Protein AF-A0A2V7CEQ8-F1 (afdb_monomer_lite)

Secondary structure (DSSP, 8-state):
-----PPPHHHHHHHHHHHHHHHHHHHTT-------TTGGGG-TTTTT-HHHHT--

Foldseek 3Di:
DDDDDDDDPVNVVVVVVVVVVVVVCVVVVVPQDDDDPCRLVPDPCLVPHPVNVPDD

Structure (mmCIF, N/CA/C/O backbone):
data_AF-A0A2V7CEQ8-F1
#
_entry.id   AF-A0A2V7CEQ8-F1
#
loop_
_atom_site.group_PDB
_atom_site.id
_atom_site.type_symbol
_atom_site.label_atom_id
_atom_site.label_alt_id
_atom_site.label_comp_id
_atom_site.label_asym_id
_atom_site.label_entity_id
_atom_site.label_seq_id
_atom_site.pdbx_PDB_ins_code
_atom_site.Cartn_x
_atom_site.Cartn_y
_atom_site.Cartn_z
_atom_site.occupancy
_atom_site.B_iso_or_equiv
_atom_site.auth_seq_id
_atom_site.auth_comp_id
_atom_site.auth_asym_id
_atom_site.auth_atom_id
_atom_site.pdbx_PDB_model_num
ATOM 1 N N . MET A 1 1 ? -6.984 -8.696 -24.828 1.00 52.16 1 MET A N 1
ATOM 2 C CA . MET A 1 1 ? -5.680 -8.095 -25.186 1.00 52.16 1 MET A CA 1
ATOM 3 C C . MET A 1 1 ? -4.757 -8.266 -23.991 1.00 52.16 1 MET A C 1
ATOM 5 O O . MET A 1 1 ? -5.194 -7.962 -22.891 1.00 52.16 1 MET A O 1
ATOM 9 N N . VAL A 1 2 ? -3.546 -8.798 -24.173 1.00 79.31 2 VAL A N 1
ATOM 10 C CA . VAL A 1 2 ? -2.556 -8.952 -23.089 1.00 79.31 2 VAL A CA 1
ATOM 11 C C . VAL A 1 2 ? -1.325 -8.134 -23.472 1.00 79.31 2 VAL A C 1
ATOM 13 O O . VAL A 1 2 ? -0.735 -8.388 -24.520 1.00 79.31 2 VAL A O 1
ATOM 16 N N . GLY A 1 3 ? -0.986 -7.123 -22.668 1.00 86.94 3 GLY A N 1
ATOM 17 C CA . GLY A 1 3 ? 0.251 -6.356 -22.824 1.00 86.94 3 GLY A CA 1
ATOM 18 C C . GLY A 1 3 ? 1.454 -7.144 -22.303 1.00 86.94 3 GLY A C 1
ATOM 19 O O . GLY A 1 3 ? 1.305 -7.997 -21.428 1.00 86.94 3 GLY A O 1
ATOM 20 N N . ARG A 1 4 ? 2.646 -6.874 -22.839 1.00 88.94 4 ARG A N 1
ATOM 21 C CA . ARG A 1 4 ? 3.915 -7.379 -22.297 1.00 88.94 4 ARG A CA 1
ATOM 22 C C . ARG A 1 4 ? 4.780 -6.188 -21.908 1.00 88.94 4 ARG A C 1
ATOM 24 O O . ARG A 1 4 ? 4.907 -5.257 -22.695 1.00 88.94 4 ARG A O 1
ATOM 31 N N . HIS A 1 5 ? 5.357 -6.253 -20.716 1.00 92.88 5 HIS A N 1
ATOM 32 C CA . HIS A 1 5 ? 6.292 -5.271 -20.177 1.00 92.88 5 HIS A CA 1
ATOM 33 C C . HIS A 1 5 ? 7.556 -6.008 -19.748 1.00 92.88 5 HIS A C 1
ATOM 35 O O . HIS A 1 5 ? 7.457 -7.042 -19.085 1.00 92.88 5 HIS A O 1
ATOM 41 N N . ALA A 1 6 ? 8.720 -5.514 -20.160 1.00 95.12 6 ALA A N 1
ATOM 42 C CA . ALA A 1 6 ? 10.001 -5.987 -19.652 1.00 95.12 6 ALA A CA 1
ATOM 43 C C . ALA A 1 6 ? 10.423 -5.025 -18.532 1.00 95.12 6 ALA A C 1
ATOM 45 O O . ALA A 1 6 ? 10.577 -3.841 -18.832 1.00 95.12 6 ALA A O 1
ATOM 46 N N . PRO A 1 7 ? 10.577 -5.494 -17.280 1.00 95.69 7 PRO A N 1
ATOM 47 C CA . PRO A 1 7 ? 10.960 -4.622 -16.179 1.00 95.69 7 PRO A CA 1
ATOM 48 C C . PRO A 1 7 ? 12.270 -3.886 -16.464 1.00 95.69 7 PRO A C 1
ATOM 50 O O . PRO A 1 7 ? 13.261 -4.501 -16.865 1.00 95.69 7 PRO A O 1
ATOM 53 N N . ALA A 1 8 ? 12.256 -2.577 -16.253 1.00 97.19 8 ALA A N 1
ATOM 54 C CA . ALA A 1 8 ? 13.428 -1.721 -16.249 1.00 97.19 8 ALA A CA 1
ATOM 55 C C . ALA A 1 8 ? 13.974 -1.567 -14.822 1.00 97.19 8 ALA A C 1
ATOM 57 O O . ALA A 1 8 ? 13.306 -1.894 -13.841 1.00 97.19 8 ALA A O 1
ATOM 58 N N . GLU A 1 9 ? 15.178 -1.010 -14.698 1.00 97.81 9 GLU A N 1
ATOM 59 C CA . GLU A 1 9 ? 15.786 -0.725 -13.391 1.00 97.81 9 GL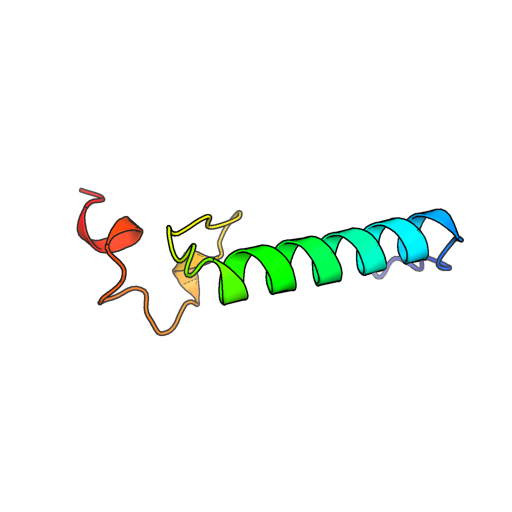U A CA 1
ATOM 60 C C . GLU A 1 9 ? 14.897 0.191 -12.533 1.00 97.81 9 GLU A C 1
ATOM 62 O O . GLU A 1 9 ? 14.747 -0.025 -11.335 1.00 97.81 9 GLU A O 1
ATOM 67 N N . THR A 1 10 ? 14.215 1.154 -13.156 1.00 97.56 10 THR A N 1
ATOM 68 C CA . THR A 1 10 ? 13.290 2.057 -12.458 1.00 97.56 10 THR A CA 1
ATOM 69 C C . THR A 1 10 ? 12.122 1.312 -11.812 1.00 97.56 10 THR A C 1
ATOM 71 O O . THR A 1 10 ? 11.717 1.662 -10.708 1.00 97.56 10 THR A O 1
ATOM 74 N N . ASP A 1 11 ? 11.618 0.244 -12.442 1.00 97.69 11 ASP A N 1
ATOM 75 C CA . ASP A 1 11 ? 10.552 -0.580 -11.858 1.00 97.69 11 ASP A CA 1
ATOM 76 C C . ASP A 1 11 ? 11.047 -1.293 -10.588 1.00 97.69 11 ASP A C 1
ATOM 78 O O . ASP A 1 11 ? 10.312 -1.435 -9.606 1.00 97.69 11 ASP A O 1
ATOM 82 N N . LEU A 1 12 ? 12.310 -1.737 -10.593 1.00 97.88 12 LEU A N 1
ATOM 83 C CA . LEU A 1 12 ? 12.940 -2.371 -9.438 1.00 97.88 12 LEU A CA 1
ATOM 84 C C . LEU A 1 12 ? 13.124 -1.369 -8.293 1.00 97.88 12 LEU A C 1
ATOM 86 O O . LEU A 1 12 ? 12.788 -1.675 -7.145 1.00 97.88 12 LEU A O 1
ATOM 90 N N . GLU A 1 13 ? 13.627 -0.174 -8.595 1.00 98.44 13 GLU A N 1
ATOM 91 C CA . GLU A 1 13 ? 13.807 0.896 -7.614 1.00 98.44 13 GLU A CA 1
ATOM 92 C C . GLU A 1 13 ? 12.475 1.298 -6.963 1.00 98.44 13 GLU A C 1
ATOM 94 O O . GLU A 1 13 ? 12.386 1.386 -5.732 1.00 98.44 13 GLU A O 1
ATOM 99 N N . GLU A 1 14 ? 11.419 1.460 -7.765 1.00 98.19 14 GLU A N 1
ATOM 100 C CA . GLU A 1 14 ? 10.067 1.760 -7.286 1.00 98.19 14 GLU A CA 1
ATOM 101 C C . GLU A 1 14 ? 9.518 0.649 -6.383 1.00 98.19 14 GLU A C 1
ATOM 103 O O . GLU A 1 14 ? 8.994 0.922 -5.295 1.00 98.19 14 GLU A O 1
ATOM 108 N N . ALA A 1 15 ? 9.692 -0.616 -6.775 1.00 98.12 15 ALA A N 1
ATOM 109 C CA . ALA A 1 15 ? 9.265 -1.753 -5.967 1.00 98.12 15 ALA A CA 1
ATOM 110 C C . ALA A 1 15 ? 9.989 -1.791 -4.609 1.00 98.12 15 ALA A C 1
ATOM 112 O O . ALA A 1 15 ? 9.358 -1.974 -3.563 1.00 98.12 15 ALA A O 1
ATOM 113 N N . ILE A 1 16 ? 11.308 -1.566 -4.596 1.00 98.56 16 ILE A N 1
ATOM 114 C CA . ILE A 1 16 ? 12.102 -1.504 -3.362 1.00 98.56 16 ILE A 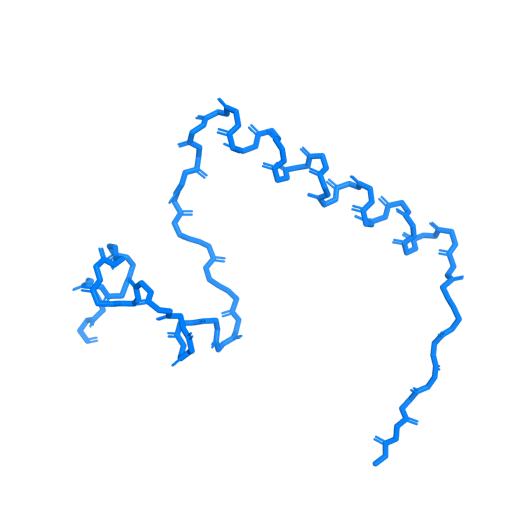CA 1
ATOM 115 C C . ILE A 1 16 ? 11.621 -0.354 -2.469 1.00 98.56 16 ILE A C 1
ATOM 117 O O . ILE A 1 16 ? 11.490 -0.531 -1.251 1.00 98.56 16 ILE A O 1
ATOM 121 N N . ALA A 1 17 ? 11.347 0.818 -3.046 1.00 98.62 17 ALA A N 1
ATOM 122 C CA . ALA A 1 17 ? 10.837 1.967 -2.307 1.00 98.62 17 ALA A CA 1
ATOM 123 C C . ALA A 1 17 ? 9.475 1.663 -1.659 1.00 98.62 17 ALA A C 1
ATOM 125 O O . ALA A 1 17 ? 9.296 1.925 -0.466 1.00 98.62 17 ALA A O 1
ATOM 126 N N . ALA A 1 18 ? 8.556 1.030 -2.394 1.00 98.06 18 ALA A N 1
ATOM 127 C CA . ALA A 1 18 ? 7.247 0.627 -1.883 1.00 98.06 18 ALA A CA 1
ATOM 128 C C . ALA A 1 18 ? 7.361 -0.357 -0.704 1.00 98.06 18 ALA A C 1
ATOM 130 O O . ALA A 1 18 ? 6.702 -0.178 0.324 1.00 98.06 18 ALA A O 1
ATOM 131 N N . VAL A 1 19 ? 8.251 -1.353 -0.801 1.00 98.50 19 VAL A N 1
ATOM 132 C CA . VAL A 1 19 ? 8.510 -2.309 0.291 1.00 98.50 19 VAL A CA 1
ATOM 133 C C . VAL A 1 19 ? 9.042 -1.596 1.535 1.00 98.50 19 VAL A C 1
ATOM 135 O O . VAL A 1 19 ? 8.561 -1.840 2.646 1.00 98.50 19 VAL A O 1
ATOM 138 N N . LYS A 1 20 ? 10.013 -0.690 1.373 1.00 98.62 20 LYS A N 1
ATOM 139 C CA . LYS A 1 20 ? 10.581 0.074 2.495 1.00 98.62 20 LYS A CA 1
ATOM 140 C C . LYS A 1 20 ? 9.533 0.969 3.156 1.00 98.62 20 LYS A C 1
ATOM 142 O O . LYS A 1 20 ? 9.461 0.994 4.386 1.00 98.62 20 LYS A O 1
ATOM 147 N N . ALA A 1 21 ? 8.703 1.648 2.365 1.00 97.75 21 ALA A N 1
ATOM 148 C CA . ALA A 1 21 ? 7.622 2.494 2.863 1.00 97.75 21 ALA A CA 1
ATOM 149 C C . ALA A 1 21 ? 6.591 1.684 3.667 1.00 97.75 21 ALA A C 1
ATOM 151 O O . ALA A 1 21 ? 6.262 2.055 4.796 1.00 97.75 21 ALA A O 1
ATOM 152 N N . ALA A 1 22 ? 6.153 0.532 3.147 1.00 97.12 22 ALA A N 1
ATOM 153 C CA . ALA A 1 22 ? 5.237 -0.362 3.855 1.00 97.12 22 ALA A CA 1
ATOM 154 C C . ALA A 1 22 ? 5.839 -0.858 5.180 1.00 97.12 22 ALA A C 1
ATOM 156 O O . ALA A 1 22 ? 5.198 -0.792 6.230 1.00 97.12 22 ALA A O 1
ATOM 157 N N . ALA A 1 23 ? 7.101 -1.296 5.161 1.00 98.56 23 ALA A N 1
ATOM 158 C CA . ALA A 1 23 ? 7.782 -1.782 6.356 1.00 98.56 2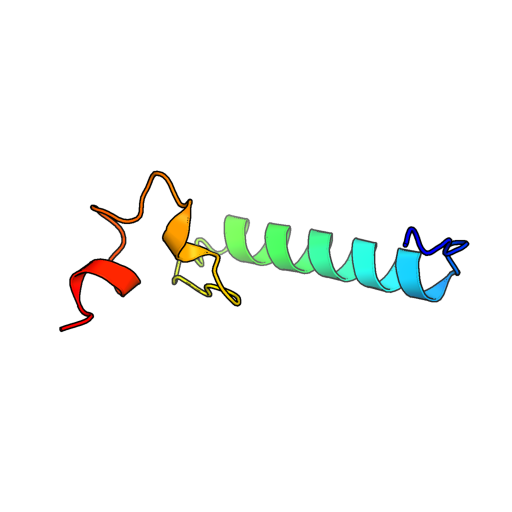3 ALA A CA 1
ATOM 159 C C . ALA A 1 23 ? 7.960 -0.684 7.421 1.00 98.56 23 ALA A C 1
ATOM 161 O O . ALA A 1 23 ? 7.853 -0.963 8.617 1.00 98.56 23 ALA A O 1
ATOM 162 N N . ALA A 1 24 ? 8.225 0.560 7.012 1.00 98.44 24 ALA A N 1
ATOM 163 C CA . ALA A 1 24 ? 8.289 1.702 7.920 1.00 98.44 24 ALA A CA 1
ATOM 164 C C . ALA A 1 24 ? 6.920 1.986 8.561 1.00 98.44 24 ALA A C 1
ATOM 166 O O . ALA A 1 24 ? 6.835 2.095 9.785 1.00 98.44 24 ALA A O 1
ATOM 167 N N . GLY A 1 25 ? 5.848 2.015 7.762 1.00 97.38 25 GLY A N 1
ATOM 168 C CA . GLY A 1 25 ? 4.482 2.232 8.245 1.00 97.38 25 GLY A CA 1
ATOM 169 C C . GLY A 1 25 ? 4.022 1.171 9.249 1.00 97.38 25 GLY A C 1
ATOM 170 O O . GLY A 1 25 ? 3.509 1.514 10.313 1.00 97.38 25 GLY A O 1
ATOM 171 N N . ILE A 1 26 ? 4.287 -0.113 8.971 1.00 97.56 26 ILE A N 1
ATOM 172 C CA . ILE A 1 26 ? 3.947 -1.222 9.881 1.00 97.56 26 ILE A CA 1
ATOM 173 C C . ILE A 1 26 ? 4.656 -1.057 11.231 1.00 97.56 26 ILE A C 1
ATOM 175 O O . ILE A 1 26 ? 4.018 -1.150 12.280 1.00 97.56 26 ILE A O 1
ATOM 179 N N . ARG A 1 27 ? 5.967 -0.772 11.225 1.00 98.31 27 ARG A N 1
ATOM 180 C CA . ARG A 1 27 ? 6.746 -0.577 12.463 1.00 98.31 27 ARG A CA 1
ATOM 181 C C . ARG A 1 27 ? 6.284 0.648 13.252 1.00 98.31 27 ARG A C 1
ATOM 183 O O . ARG A 1 27 ? 6.278 0.607 14.4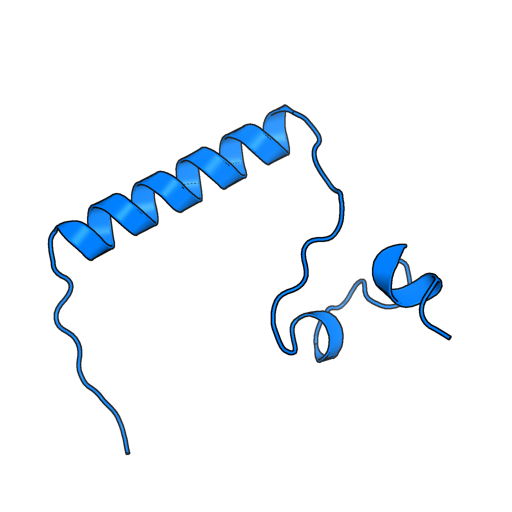78 1.00 98.31 27 ARG A O 1
ATOM 190 N N . ALA A 1 28 ? 5.847 1.696 12.558 1.00 98.38 28 ALA A N 1
ATOM 191 C CA . ALA A 1 28 ? 5.261 2.892 13.156 1.00 98.38 28 ALA A CA 1
ATOM 192 C C . ALA A 1 28 ? 3.792 2.716 13.591 1.00 98.38 28 ALA A C 1
ATOM 194 O O . ALA A 1 28 ? 3.209 3.651 14.134 1.00 98.38 28 ALA A O 1
ATOM 195 N N . ARG A 1 29 ? 3.182 1.538 13.371 1.00 97.50 29 ARG A N 1
ATOM 196 C CA . ARG A 1 29 ? 1.755 1.260 13.626 1.00 97.50 29 ARG A CA 1
ATOM 197 C C . ARG A 1 29 ? 0.803 2.194 12.863 1.00 97.50 29 ARG A C 1
ATOM 199 O O . ARG A 1 29 ? -0.294 2.499 13.329 1.00 97.50 29 ARG A O 1
ATOM 206 N N . ALA A 1 30 ? 1.210 2.643 11.679 1.00 96.19 30 ALA A N 1
ATOM 207 C CA . ALA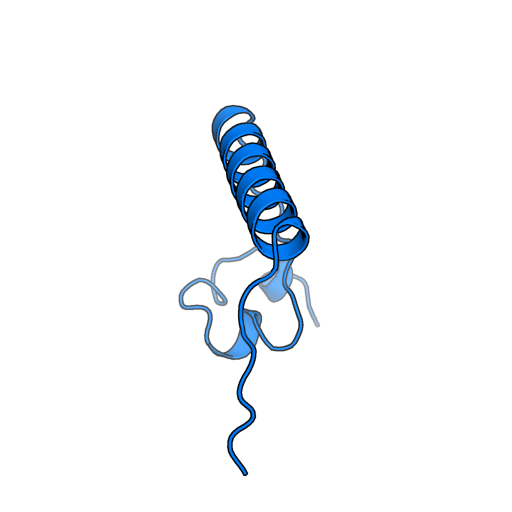 A 1 30 ? 0.414 3.504 10.814 1.00 96.19 30 ALA A CA 1
ATOM 208 C C . ALA A 1 30 ? -0.629 2.678 10.038 1.00 96.19 30 ALA A C 1
ATOM 210 O O . ALA A 1 30 ? -0.413 2.305 8.888 1.00 96.19 30 ALA A O 1
ATOM 211 N N . PHE A 1 31 ? -1.762 2.378 10.679 1.00 92.06 31 PHE A N 1
ATOM 212 C CA . PHE A 1 31 ? -2.840 1.549 10.113 1.00 92.06 31 PHE A CA 1
ATOM 213 C C . PHE A 1 31 ? -4.060 2.350 9.636 1.00 92.06 31 PHE A C 1
ATOM 215 O O . PHE A 1 31 ? -5.147 1.794 9.475 1.00 92.06 31 PHE A O 1
ATOM 222 N N . ALA A 1 32 ? -3.900 3.658 9.417 1.00 91.88 32 ALA A N 1
ATOM 223 C CA . ALA A 1 32 ? -4.933 4.458 8.773 1.00 91.88 32 ALA A CA 1
ATOM 224 C C . ALA A 1 32 ? -5.215 3.898 7.370 1.00 91.88 32 ALA A C 1
ATOM 226 O O . ALA A 1 32 ? -4.293 3.598 6.613 1.00 91.88 32 ALA A O 1
ATOM 227 N N . ALA A 1 33 ? -6.491 3.731 7.032 1.00 91.56 33 ALA A N 1
ATOM 228 C CA . ALA A 1 33 ? -6.876 3.156 5.752 1.00 91.56 33 ALA A CA 1
ATOM 229 C C . ALA A 1 33 ? -6.537 4.112 4.595 1.00 91.56 33 ALA A C 1
ATOM 231 O O . ALA A 1 33 ? -6.965 5.265 4.589 1.00 91.56 33 ALA A O 1
ATOM 232 N N . THR A 1 34 ? -5.823 3.605 3.589 1.00 92.06 34 THR A N 1
ATOM 233 C CA . THR A 1 34 ? -5.457 4.322 2.354 1.00 92.06 34 THR A CA 1
ATOM 234 C C . THR A 1 34 ? -5.929 3.552 1.110 1.00 92.06 34 THR A C 1
ATOM 236 O O . THR A 1 34 ? -5.119 3.099 0.299 1.00 92.06 34 THR A O 1
ATOM 239 N N . PRO A 1 35 ? -7.245 3.313 0.958 1.00 91.56 35 PRO A N 1
ATOM 240 C CA . PRO A 1 35 ? -7.753 2.456 -0.105 1.00 91.56 35 PRO A CA 1
ATOM 241 C C . PRO A 1 35 ? -7.516 3.064 -1.491 1.00 91.56 35 PRO A C 1
ATOM 243 O O . PRO A 1 35 ? -7.791 4.238 -1.729 1.00 91.56 35 PRO A O 1
ATOM 246 N N . SER A 1 36 ? -7.054 2.232 -2.423 1.00 92.00 36 SER A N 1
ATOM 247 C CA . SER A 1 36 ? -6.996 2.552 -3.849 1.00 92.00 36 SER A CA 1
ATOM 248 C C . SER A 1 36 ? -8.324 2.228 -4.546 1.00 92.00 36 SER A C 1
ATOM 250 O O . SER A 1 36 ? -9.271 1.712 -3.938 1.00 92.00 36 SER A O 1
ATOM 252 N N . TYR A 1 37 ? -8.414 2.541 -5.841 1.00 91.06 37 TYR A N 1
ATOM 253 C CA . TYR A 1 37 ? -9.610 2.282 -6.639 1.00 91.06 37 TYR A CA 1
ATOM 254 C C . TYR A 1 37 ? -10.067 0.820 -6.513 1.00 91.06 37 TYR A C 1
ATOM 256 O O . TYR A 1 37 ? -9.286 -0.112 -6.687 1.00 91.06 37 TYR A O 1
ATOM 264 N N . ASN A 1 38 ? -11.349 0.629 -6.194 1.00 91.25 38 ASN A N 1
ATOM 265 C CA . ASN A 1 38 ? -11.988 -0.671 -5.961 1.00 91.25 38 ASN A CA 1
ATOM 266 C C . ASN A 1 38 ? -11.416 -1.544 -4.825 1.00 91.25 38 ASN A C 1
ATOM 268 O O . ASN A 1 38 ? -11.937 -2.641 -4.619 1.00 91.25 38 ASN A O 1
ATOM 272 N N . ALA A 1 39 ? -10.454 -1.073 -4.022 1.00 92.94 39 ALA A N 1
ATOM 273 C CA . ALA A 1 39 ? -9.853 -1.877 -2.952 1.00 92.94 39 ALA A CA 1
ATOM 274 C C . ALA A 1 39 ? -10.885 -2.372 -1.920 1.00 92.94 39 ALA A C 1
ATOM 276 O O . ALA A 1 39 ? -10.837 -3.519 -1.480 1.00 92.94 39 ALA A O 1
ATOM 277 N N . CYS A 1 40 ? -11.866 -1.537 -1.561 1.00 93.44 40 CYS A N 1
ATOM 278 C CA . CYS A 1 40 ? -12.876 -1.891 -0.561 1.00 93.44 40 CYS A CA 1
ATOM 279 C C . CYS A 1 40 ? -13.876 -2.954 -1.043 1.00 93.44 40 CYS A C 1
ATOM 281 O O . CYS A 1 40 ? -14.426 -3.666 -0.209 1.00 93.44 40 CYS A O 1
ATOM 283 N N . ARG A 1 41 ? -14.107 -3.087 -2.360 1.00 91.19 41 ARG A N 1
ATOM 284 C CA . ARG A 1 41 ? -15.165 -3.955 -2.915 1.00 91.19 41 ARG A CA 1
ATOM 285 C C . ARG A 1 41 ? -14.941 -5.433 -2.591 1.00 91.19 41 ARG A C 1
ATOM 287 O O . ARG A 1 41 ? -15.901 -6.163 -2.383 1.00 91.19 41 ARG A O 1
ATOM 294 N N . SER A 1 42 ? -13.685 -5.866 -2.570 1.00 91.69 42 SER A N 1
ATOM 295 C CA . SER A 1 42 ? -13.276 -7.244 -2.270 1.00 91.69 42 SER A CA 1
ATOM 296 C C . SER A 1 42 ? -12.537 -7.371 -0.935 1.00 91.69 42 SER A C 1
ATOM 298 O O . SER A 1 42 ? -11.988 -8.428 -0.636 1.00 91.69 42 SER A O 1
ATOM 300 N N . CYS A 1 43 ? -12.479 -6.303 -0.133 1.00 93.31 43 CYS A N 1
ATOM 301 C CA . CYS A 1 43 ? -11.766 -6.325 1.139 1.00 93.31 43 CYS A CA 1
ATOM 302 C C . CYS A 1 43 ? -12.575 -7.089 2.195 1.00 93.31 43 CYS A C 1
ATOM 304 O O . CYS A 1 43 ? -13.676 -6.675 2.567 1.00 93.31 43 CYS A O 1
ATOM 306 N N . ALA A 1 44 ? -11.992 -8.165 2.727 1.00 94.75 44 ALA A N 1
ATOM 307 C CA . ALA A 1 44 ? -12.601 -9.001 3.764 1.00 94.75 44 ALA A CA 1
ATOM 308 C C . ALA A 1 44 ? -12.920 -8.233 5.063 1.00 94.75 44 ALA A C 1
ATOM 310 O O . ALA A 1 44 ? -13.830 -8.605 5.795 1.00 94.75 44 ALA A O 1
ATOM 311 N N . TYR A 1 45 ? -12.205 -7.137 5.329 1.00 92.50 45 TYR A N 1
ATOM 312 C CA . TYR A 1 45 ? -12.359 -6.326 6.540 1.00 92.50 45 TYR A CA 1
ATOM 313 C C . TYR A 1 45 ? -13.270 -5.105 6.350 1.00 92.50 45 TYR A C 1
ATOM 315 O O . TYR A 1 45 ? -13.365 -4.264 7.241 1.00 92.50 45 TYR A O 1
ATOM 323 N N . SER A 1 46 ? -13.947 -4.981 5.205 1.00 92.56 46 SER A N 1
ATOM 324 C CA . SER A 1 46 ? -14.807 -3.830 4.891 1.00 92.56 46 SER A CA 1
ATOM 325 C C . SER A 1 46 ? -15.942 -3.599 5.900 1.00 92.56 46 SER A C 1
ATOM 327 O O . SER A 1 46 ? -16.363 -2.462 6.075 1.00 92.56 46 SER A O 1
ATOM 329 N N . GLN A 1 47 ? -16.404 -4.628 6.614 1.00 89.06 47 GLN A N 1
ATOM 330 C CA . GLN A 1 47 ? -17.462 -4.482 7.625 1.00 89.06 47 GLN A CA 1
ATOM 331 C C . GLN A 1 47 ? -16.971 -3.884 8.953 1.00 89.06 47 GLN A C 1
ATOM 333 O O . GLN A 1 47 ? -17.775 -3.359 9.714 1.00 89.06 47 GLN A O 1
ATOM 338 N N . ILE A 1 48 ? -15.666 -3.960 9.238 1.00 91.06 48 ILE A N 1
ATOM 339 C CA . ILE A 1 48 ? -15.073 -3.490 10.505 1.00 91.06 48 ILE A CA 1
ATOM 340 C C . ILE A 1 48 ? -14.105 -2.316 10.323 1.00 91.06 48 ILE A C 1
ATOM 342 O O . ILE A 1 48 ? -13.644 -1.729 11.298 1.00 91.06 48 ILE A O 1
ATOM 346 N N . CYS A 1 49 ? -13.740 -1.991 9.082 1.00 91.69 49 CYS A N 1
ATOM 347 C CA . CYS A 1 49 ? -12.799 -0.922 8.792 1.00 91.69 49 CYS A CA 1
ATOM 348 C C . CYS A 1 49 ? -13.452 0.451 9.049 1.00 91.69 49 CYS A C 1
ATOM 350 O O . CYS A 1 49 ? -14.504 0.728 8.468 1.00 91.69 49 CYS A O 1
ATOM 352 N N . PRO A 1 50 ? -12.819 1.351 9.831 1.00 88.00 50 PRO A N 1
ATOM 353 C CA . PRO A 1 50 ? -13.365 2.684 10.096 1.00 88.00 50 PRO A CA 1
ATOM 354 C C . PRO A 1 50 ? -13.691 3.481 8.826 1.00 88.00 50 PRO A C 1
ATOM 356 O O . PRO A 1 50 ? -14.694 4.176 8.784 1.00 88.00 50 PRO A O 1
ATOM 359 N N . TYR A 1 51 ? -12.887 3.339 7.766 1.00 91.12 51 TYR A N 1
ATOM 360 C CA . TYR A 1 51 ? -13.064 4.081 6.512 1.00 91.12 51 TYR A CA 1
ATOM 361 C C . TYR A 1 51 ? -14.366 3.749 5.772 1.00 91.12 51 TYR A C 1
ATOM 363 O O . TYR A 1 51 ? -14.976 4.621 5.159 1.00 91.12 51 TYR A O 1
ATOM 371 N N . THR A 1 52 ? -14.781 2.482 5.780 1.00 90.12 52 THR A N 1
ATOM 372 C CA . THR A 1 52 ? -16.043 2.049 5.163 1.00 90.12 52 THR A CA 1
ATOM 373 C C . THR A 1 52 ? -17.219 2.212 6.114 1.00 90.12 52 THR A C 1
ATOM 375 O O . THR A 1 52 ? -18.314 2.496 5.648 1.00 90.12 52 THR A O 1
ATOM 378 N N . ALA A 1 53 ? -16.999 2.083 7.425 1.00 82.25 53 ALA A N 1
ATOM 379 C CA . ALA A 1 53 ? -18.044 2.246 8.432 1.00 82.25 53 ALA A CA 1
ATOM 380 C C . ALA A 1 53 ? -18.588 3.685 8.525 1.00 82.25 53 ALA A C 1
ATOM 382 O O . ALA A 1 53 ? -19.732 3.868 8.923 1.00 82.25 53 ALA A O 1
ATOM 383 N N . THR A 1 54 ? -17.797 4.699 8.152 1.00 75.12 54 THR A N 1
ATOM 384 C CA . THR A 1 54 ? -18.209 6.116 8.179 1.00 75.12 54 THR A CA 1
ATOM 385 C C . THR A 1 54 ? -18.652 6.667 6.819 1.00 75.12 54 THR A C 1
ATOM 387 O O . THR A 1 54 ? -18.801 7.878 6.679 1.00 75.12 54 THR A O 1
ATOM 390 N N . ARG A 1 55 ? -18.799 5.823 5.789 1.00 65.06 55 ARG A N 1
ATOM 391 C CA . ARG A 1 55 ? -19.333 6.232 4.481 1.00 65.06 55 ARG A CA 1
ATOM 392 C C . ARG A 1 55 ? -20.848 6.012 4.465 1.00 65.06 55 ARG A C 1
ATOM 394 O O . ARG A 1 55 ? -21.275 4.871 4.312 1.00 65.06 55 ARG A O 1
ATOM 401 N N . GLU A 1 56 ? -21.614 7.090 4.629 1.00 52.19 56 GLU A N 1
ATOM 402 C CA . GLU A 1 56 ? -23.052 7.156 4.299 1.00 52.19 56 GLU A CA 1
ATOM 403 C C . GLU A 1 56 ? -23.275 7.217 2.780 1.00 52.19 56 GLU A C 1
ATOM 405 O O . GLU A 1 56 ? -22.467 7.879 2.081 1.00 52.19 56 GLU A O 1
#

pLDDT: mean 91.7, std 9.78, range [52.16, 98.62]

Radius of gyration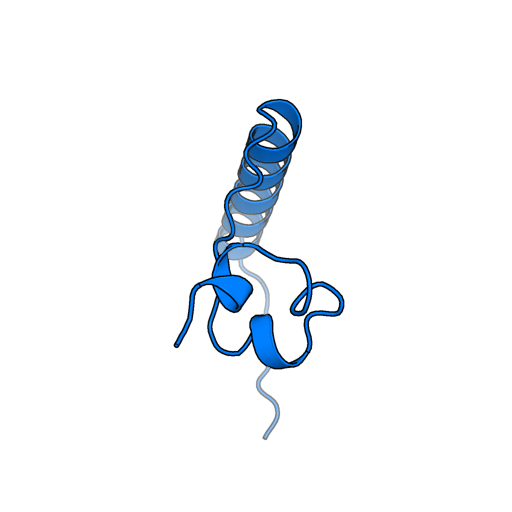: 15.74 Å; chains: 1; bounding box: 39×16×39 Å

Sequence (56 aa):
MVGRHAPAETDLEEAIAAVKAAAAGIRARAFAATPSYNACRSCAYSQICPYTATRE